Protein AF-A0A5B7BDW0-F1 (afdb_monomer)

InterPro domains:
  IPR006194 Glycine-tRNA synthetase, heterodimeric [PTHR30075] (1-106)
  IPR015944 Glycine-tRNA ligase, beta subunit [PF02092] (1-106)

Sequence (106 aa):
VQAFGTPRRLVVCVESLCSRQVENEVEVRGPPVSKAFDREGNPTKAAEGFCRRYCVPLDSLYRRVDGKTEYVYVRVVESTRLAVEVLSEDLPSAIGKVSFPKSMRW

Organism: Davidia involucrata (NCBI:txid16924)

Foldseek 3Di:
DDWDDDPPDIDDDDPPDDQKDDWDKDKDWFAFCPQQADPVRHGDPRLVVVCVVQVHDSVQWDWDDDDPTITTIHIHTDDMDGPCVVCVVVVVVVVVPDDDPDDDDD

Mean predicted aligned error: 6.95 Å

Radius of gyration: 23.73 Å; Cα contacts (8 Å, |Δi|>4): 122; chains: 1; bounding box: 53×25×61 Å

Solvent-accessible surface area (backbone atoms only — not comparable to full-atom values): 6641 Å² total; per-residue (Å²): 125,49,76,49,74,55,103,89,45,78,47,78,49,60,91,87,64,63,67,45,52,77,80,45,78,43,80,45,83,55,55,42,41,85,59,23,30,51,99,87,66,49,75,28,74,61,36,51,53,51,24,59,74,68,76,46,62,74,87,59,55,44,77,47,76,58,93,93,47,48,24,29,31,37,78,42,73,50,89,62,52,44,41,67,59,54,48,67,65,48,46,63,59,56,60,70,66,61,81,65,95,74,71,86,80,130

Nearest PDB structures (foldseek):
  8h1c-assembly1_B  TM=7.789E-01  e=1.262E-11  Oryza sativa Japonica Group
  7lu4-assembly1_A  TM=5.979E-01  e=3.270E-09  Thermanaerothrix daxensis
  7lu4-assembly1_B  TM=5.969E-01  e=6.064E-09  Thermanaerothrix daxensis
  7eiv-assembly1_D  TM=7.036E-01  e=1.599E-07  Escherichia coli K-12
  8ie2-assembly1_E  TM=6.596E-01  e=2.574E-06  Lactiplantibacillus plantarum WCFS1

Secondary structure (DSSP, 8-state):
-EEEEETTEEEEE-TT--SBPPP-EEEEEEEEHHHHB-TTSPBPHHHHHHHHHTT--GGG-EEEEETTEEEEEEEEEPPP-BHHHHHHHHHHHHHHT---SS----

pLDDT: mean 91.77, std 6.91, range [58.59, 97.44]

Structure (mmCIF, N/CA/C/O backbone):
data_AF-A0A5B7BDW0-F1
#
_entry.id   AF-A0A5B7BDW0-F1
#
loop_
_atom_site.group_PDB
_atom_site.id
_atom_site.type_symbol
_atom_site.label_atom_id
_atom_site.label_alt_id
_atom_site.label_comp_id
_atom_site.label_asym_id
_atom_site.label_entity_id
_atom_site.label_seq_id
_atom_site.pdbx_PDB_ins_code
_atom_site.Cartn_x
_atom_site.Cartn_y
_atom_site.Cartn_z
_atom_site.occupancy
_atom_site.B_iso_or_equiv
_atom_site.auth_seq_id
_atom_site.auth_comp_id
_atom_site.auth_asym_id
_atom_site.auth_atom_id
_atom_site.pdbx_PDB_model_num
ATOM 1 N N . VAL A 1 1 ? 8.814 -9.735 -18.583 1.00 88.81 1 VAL A N 1
ATOM 2 C CA . VAL A 1 1 ? 9.396 -8.416 -18.931 1.00 88.81 1 VAL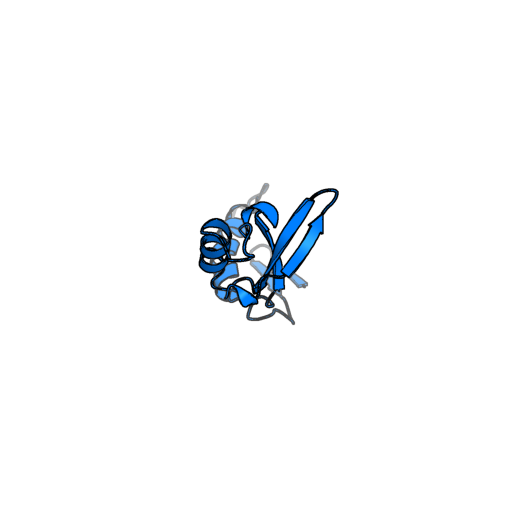 A CA 1
ATOM 3 C C . VAL A 1 1 ? 10.562 -8.657 -19.865 1.00 88.81 1 VAL A C 1
ATOM 5 O O . VAL A 1 1 ? 11.399 -9.492 -19.544 1.00 88.81 1 VAL A O 1
ATOM 8 N N . GLN A 1 2 ? 10.591 -7.981 -21.008 1.00 96.38 2 GLN A N 1
ATOM 9 C CA . GLN A 1 2 ? 11.683 -8.057 -21.978 1.00 96.38 2 GLN A CA 1
ATOM 10 C C . GLN A 1 2 ? 12.368 -6.696 -22.080 1.00 96.38 2 GLN A C 1
ATOM 12 O O . GLN A 1 2 ? 11.703 -5.663 -22.029 1.00 96.38 2 GLN A O 1
ATOM 17 N N . ALA A 1 3 ? 13.689 -6.695 -22.221 1.00 94.94 3 ALA A N 1
ATOM 18 C CA . ALA A 1 3 ? 14.478 -5.483 -22.380 1.00 94.94 3 ALA A CA 1
ATOM 19 C C . ALA A 1 3 ? 15.289 -5.559 -23.675 1.00 94.94 3 ALA A C 1
ATOM 21 O O . ALA A 1 3 ? 15.901 -6.583 -23.975 1.00 94.94 3 ALA A O 1
ATOM 22 N N . PHE A 1 4 ? 15.300 -4.461 -24.422 1.00 95.31 4 PHE A N 1
ATOM 23 C CA . PHE A 1 4 ? 16.011 -4.311 -25.684 1.00 95.31 4 PHE A CA 1
ATOM 24 C C . PHE A 1 4 ? 16.823 -3.020 -25.659 1.00 95.31 4 PHE A C 1
ATOM 26 O O . PHE A 1 4 ? 16.476 -2.059 -24.968 1.00 95.31 4 PHE A O 1
ATOM 33 N N . GLY A 1 5 ? 17.895 -2.972 -26.442 1.00 92.12 5 GLY A N 1
ATOM 34 C CA . GLY A 1 5 ? 18.735 -1.790 -26.500 1.00 92.12 5 GLY A CA 1
ATOM 35 C C . GLY A 1 5 ? 19.473 -1.640 -27.819 1.00 92.12 5 GLY A C 1
ATOM 36 O O . GLY A 1 5 ? 19.836 -2.609 -28.476 1.00 92.12 5 GLY A O 1
ATOM 37 N N . THR A 1 6 ? 19.721 -0.389 -28.177 1.00 89.00 6 THR A N 1
ATOM 38 C CA . THR A 1 6 ? 20.748 0.037 -29.132 1.00 89.00 6 THR A CA 1
ATOM 39 C C . THR A 1 6 ? 21.680 1.004 -28.393 1.00 89.00 6 THR A C 1
ATOM 41 O O . THR A 1 6 ? 21.307 1.485 -27.319 1.00 89.00 6 THR A O 1
ATOM 44 N N . PRO A 1 7 ? 22.840 1.390 -28.951 1.00 84.69 7 PRO A N 1
ATOM 45 C CA . PRO A 1 7 ? 23.747 2.320 -28.274 1.00 84.69 7 PRO A CA 1
ATOM 46 C C . PRO A 1 7 ? 23.106 3.653 -27.829 1.00 84.69 7 PRO A C 1
ATOM 48 O O . PRO A 1 7 ? 23.640 4.312 -26.943 1.00 84.69 7 PRO A O 1
ATOM 51 N N . ARG A 1 8 ? 21.968 4.063 -28.419 1.00 84.56 8 ARG A N 1
ATOM 52 C CA . ARG A 1 8 ? 21.249 5.307 -28.077 1.00 84.56 8 ARG A CA 1
ATOM 53 C C . ARG A 1 8 ? 19.803 5.115 -27.597 1.00 84.56 8 ARG A C 1
ATOM 55 O O . ARG A 1 8 ? 19.113 6.108 -27.389 1.00 84.56 8 ARG A O 1
ATOM 62 N N . ARG A 1 9 ? 19.298 3.883 -27.472 1.00 89.75 9 ARG A N 1
ATOM 63 C CA . ARG A 1 9 ? 17.897 3.623 -27.080 1.00 89.75 9 ARG A CA 1
ATOM 64 C C . ARG A 1 9 ? 17.817 2.420 -26.161 1.00 89.75 9 ARG A C 1
ATOM 66 O O . ARG A 1 9 ? 18.406 1.397 -26.480 1.00 89.75 9 ARG A O 1
ATOM 73 N N . LEU A 1 10 ? 17.034 2.526 -25.096 1.00 90.50 10 LEU A N 1
ATOM 74 C CA . LEU A 1 10 ? 16.633 1.407 -24.248 1.00 90.50 10 LEU A CA 1
ATOM 75 C C . LEU A 1 10 ? 15.116 1.263 -24.340 1.00 90.50 10 LEU A C 1
ATOM 77 O O . LEU A 1 10 ? 14.401 2.264 -24.339 1.00 90.50 10 LEU A O 1
ATOM 81 N N . VAL A 1 11 ? 14.635 0.031 -24.448 1.00 94.25 11 VAL A N 1
ATOM 82 C CA . VAL A 1 11 ? 13.210 -0.297 -24.531 1.00 94.25 11 VAL A CA 1
ATOM 83 C C . VAL A 1 11 ? 12.919 -1.397 -23.523 1.00 94.25 11 VAL 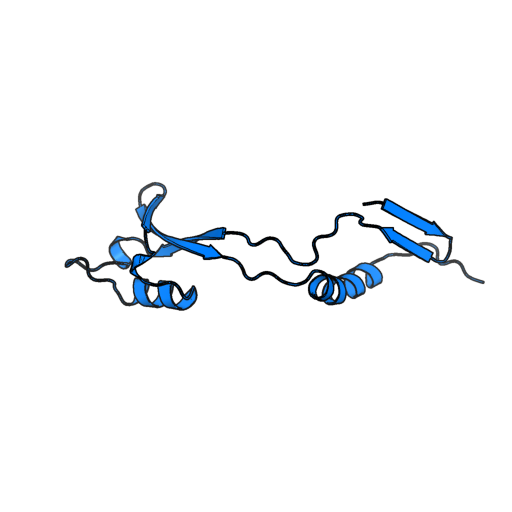A C 1
ATOM 85 O O . VAL A 1 11 ? 13.620 -2.405 -23.487 1.00 94.25 11 VAL A O 1
ATOM 88 N N . VAL A 1 12 ? 11.869 -1.218 -22.727 1.00 93.81 12 VAL A N 1
ATOM 89 C CA . VAL A 1 12 ? 11.338 -2.251 -21.832 1.00 93.81 12 VAL A CA 1
ATOM 90 C C . VAL A 1 12 ? 9.918 -2.565 -22.282 1.00 93.81 12 VAL A C 1
ATOM 92 O O . VAL A 1 12 ? 9.087 -1.667 -22.380 1.00 93.81 12 VAL A O 1
ATOM 95 N N . CYS A 1 13 ? 9.651 -3.834 -22.578 1.00 95.75 13 CYS A N 1
ATOM 96 C CA . CYS A 1 13 ? 8.342 -4.332 -22.975 1.00 95.75 13 CYS A CA 1
ATOM 97 C C . CYS A 1 13 ? 7.760 -5.226 -21.872 1.00 95.75 13 CYS A C 1
ATOM 99 O O . CYS A 1 13 ? 8.417 -6.146 -21.365 1.00 95.75 13 CYS A O 1
ATOM 101 N N . VAL A 1 14 ? 6.515 -4.945 -21.492 1.00 95.00 14 VAL A N 1
ATOM 102 C CA . VAL A 1 14 ? 5.753 -5.708 -20.501 1.00 95.00 14 VAL A CA 1
ATOM 103 C C . VAL A 1 14 ? 4.420 -6.087 -21.139 1.00 95.00 14 VAL A C 1
ATOM 105 O O . VAL A 1 14 ? 3.536 -5.248 -21.242 1.00 95.00 14 VAL A O 1
ATOM 108 N N . GLU A 1 15 ? 4.299 -7.333 -21.599 1.00 93.31 15 GLU A N 1
ATOM 109 C CA . GLU A 1 15 ? 3.126 -7.802 -22.358 1.00 93.31 15 GLU A CA 1
ATOM 110 C C . GLU A 1 15 ? 1.836 -7.780 -21.524 1.00 93.31 15 GLU A C 1
ATOM 112 O O . GLU A 1 15 ? 0.839 -7.200 -21.938 1.00 93.31 15 GLU A O 1
ATOM 117 N N . SER A 1 16 ? 1.869 -8.346 -20.316 1.00 93.31 16 SER A N 1
ATOM 118 C CA . SER A 1 16 ? 0.701 -8.445 -19.427 1.00 93.31 16 SER A CA 1
ATOM 119 C C . SER A 1 16 ? 0.741 -7.405 -18.306 1.00 93.31 16 SER A C 1
ATOM 121 O O . SER A 1 16 ? 0.592 -7.742 -17.131 1.00 93.31 16 SER A O 1
ATOM 123 N N . LEU A 1 17 ? 1.014 -6.140 -18.644 1.00 93.19 17 LEU A N 1
ATOM 124 C CA . LEU A 1 17 ? 0.995 -5.062 -17.656 1.00 93.19 17 LEU A CA 1
ATOM 125 C C . LEU A 1 17 ? -0.451 -4.742 -17.252 1.00 93.19 17 LEU A C 1
ATOM 127 O O . LEU A 1 17 ? -1.253 -4.308 -18.077 1.00 93.19 17 LEU A O 1
ATOM 131 N N . CYS A 1 18 ? -0.772 -4.902 -15.969 1.00 93.88 18 CYS A N 1
ATOM 132 C CA . CYS A 1 18 ? -2.058 -4.463 -15.437 1.00 93.88 18 CYS A CA 1
ATOM 133 C C . CYS A 1 18 ? -2.194 -2.939 -15.561 1.00 93.88 18 CYS A C 1
ATOM 135 O O . CYS A 1 18 ? -1.299 -2.197 -15.163 1.00 93.88 18 CYS A O 1
ATOM 137 N N . SER A 1 19 ? -3.334 -2.462 -16.066 1.00 93.25 19 SER A N 1
ATOM 138 C CA . SER A 1 19 ? -3.615 -1.025 -16.214 1.00 93.25 19 SER A CA 1
ATOM 139 C C . SER A 1 19 ? -3.832 -0.307 -14.878 1.00 93.25 19 SER A C 1
ATOM 141 O O . SER A 1 19 ? -3.637 0.906 -14.786 1.00 93.25 19 SER A O 1
ATOM 143 N N . ARG A 1 20 ? -4.204 -1.054 -13.837 1.00 93.94 20 ARG A N 1
ATOM 144 C CA . ARG A 1 20 ? -4.406 -0.593 -12.463 1.00 93.94 20 ARG A CA 1
A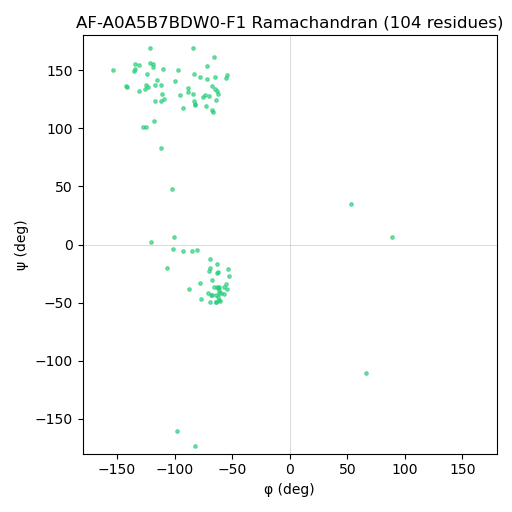TOM 145 C C . ARG A 1 20 ? -3.753 -1.581 -11.504 1.00 93.94 20 ARG A C 1
ATOM 147 O O . ARG A 1 20 ? -3.700 -2.778 -11.794 1.00 93.94 20 ARG A O 1
ATOM 154 N N . GLN A 1 21 ? -3.274 -1.087 -10.367 1.00 91.75 21 GLN A N 1
ATOM 155 C CA . GLN A 1 21 ? -2.877 -1.954 -9.260 1.00 91.75 21 GLN A CA 1
ATOM 156 C C . GLN A 1 21 ? -4.042 -2.867 -8.857 1.00 91.75 21 GLN A C 1
ATOM 158 O O . GLN A 1 21 ? -5.2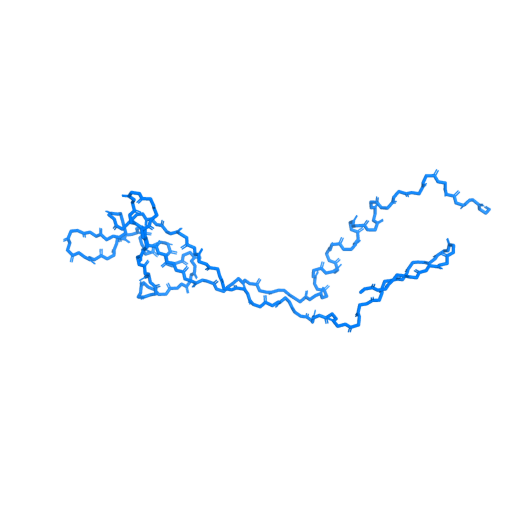07 -2.465 -8.899 1.00 91.75 21 GLN A O 1
ATOM 163 N N . VAL A 1 22 ? -3.713 -4.103 -8.490 1.00 88.56 22 VAL A N 1
ATOM 164 C CA . VAL A 1 22 ? -4.692 -5.047 -7.949 1.00 88.56 22 VAL A CA 1
ATOM 165 C C . VAL A 1 22 ? -5.143 -4.530 -6.587 1.00 88.56 22 VAL A C 1
ATOM 167 O O . VAL A 1 22 ? -4.322 -4.055 -5.804 1.00 88.56 22 VAL A O 1
ATOM 170 N N . GLU A 1 23 ? -6.445 -4.593 -6.326 1.00 90.00 23 GLU A N 1
ATOM 171 C CA . GLU A 1 23 ? -6.986 -4.262 -5.011 1.00 90.00 23 GLU A CA 1
ATOM 172 C C . GLU A 1 23 ? -6.448 -5.253 -3.988 1.00 90.00 23 GLU A C 1
ATOM 174 O O . GLU A 1 23 ? -6.558 -6.467 -4.160 1.00 90.00 23 GLU A O 1
ATOM 179 N N . ASN A 1 24 ? -5.827 -4.716 -2.946 1.00 89.44 24 ASN A N 1
ATOM 180 C CA . ASN A 1 24 ? -5.269 -5.498 -1.865 1.00 89.44 24 ASN A CA 1
ATOM 181 C C . ASN A 1 24 ? -6.085 -5.229 -0.606 1.00 89.44 24 ASN A C 1
ATOM 183 O O . ASN A 1 24 ? -6.247 -4.078 -0.197 1.00 89.44 24 ASN A O 1
ATOM 187 N N . GLU A 1 25 ? -6.620 -6.288 -0.013 1.00 91.38 25 GLU A N 1
ATOM 188 C CA . GLU A 1 25 ? -7.331 -6.205 1.254 1.00 91.38 25 GLU A CA 1
ATOM 189 C C . GLU A 1 25 ? -6.332 -6.465 2.381 1.00 91.38 25 GLU A C 1
ATOM 191 O O . GLU A 1 25 ? -5.733 -7.538 2.471 1.00 91.38 25 GLU A O 1
ATOM 196 N N . VAL A 1 26 ? -6.132 -5.467 3.238 1.00 92.75 26 VAL A N 1
ATOM 197 C CA . VAL A 1 26 ? -5.204 -5.543 4.366 1.00 92.75 26 VAL A CA 1
ATOM 198 C C . VAL A 1 26 ? -5.959 -5.543 5.684 1.00 92.75 26 VAL A C 1
ATOM 200 O O . VAL A 1 26 ? -6.898 -4.774 5.899 1.00 92.75 26 VAL A O 1
ATOM 203 N N . GLU A 1 27 ? -5.524 -6.406 6.599 1.00 94.75 27 GLU A N 1
ATOM 204 C CA . GLU A 1 27 ? -6.000 -6.397 7.978 1.00 94.75 27 GLU A CA 1
ATOM 205 C C . GLU A 1 27 ? -5.225 -5.343 8.769 1.00 94.75 27 GLU A C 1
ATOM 207 O O . GLU A 1 27 ? -4.000 -5.411 8.899 1.00 94.75 27 GLU A O 1
ATOM 212 N N . VAL A 1 28 ? -5.938 -4.369 9.329 1.00 95.62 28 VAL A N 1
ATOM 213 C CA . VAL A 1 28 ? -5.324 -3.296 10.109 1.00 95.62 28 VAL A CA 1
ATOM 214 C C . VAL A 1 28 ? -5.650 -3.468 11.582 1.00 95.62 28 VAL A C 1
ATOM 216 O O . VAL A 1 28 ? -6.817 -3.519 11.975 1.00 95.62 28 VAL A O 1
ATOM 219 N N . ARG A 1 29 ? -4.602 -3.506 12.409 1.00 96.25 29 ARG A N 1
ATOM 220 C CA . ARG A 1 29 ? -4.728 -3.587 13.865 1.00 96.25 29 ARG A CA 1
ATOM 221 C C . ARG A 1 29 ? -5.150 -2.248 14.461 1.00 96.25 29 ARG A C 1
ATOM 223 O O . ARG A 1 29 ? -4.478 -1.233 14.275 1.00 96.25 29 ARG A O 1
ATOM 230 N N . GLY A 1 30 ? -6.212 -2.282 15.249 1.00 95.19 30 GLY A N 1
ATOM 231 C CA . GLY A 1 30 ? -6.719 -1.167 16.033 1.00 95.19 30 GLY A CA 1
ATOM 232 C C . GLY A 1 30 ? -6.281 -1.194 17.502 1.00 95.19 30 GLY A C 1
ATOM 233 O O . GLY A 1 30 ? -5.277 -1.818 17.860 1.00 95.19 30 GLY A O 1
ATOM 234 N N . PRO A 1 31 ? -6.996 -0.472 18.382 1.00 96.31 31 PRO A N 1
ATOM 235 C CA . PRO A 1 31 ? -6.727 -0.487 19.818 1.00 96.31 31 PRO A CA 1
ATOM 236 C C . PRO A 1 31 ? -6.998 -1.867 20.457 1.00 96.31 31 PRO A C 1
ATOM 238 O O . PRO A 1 31 ? -7.724 -2.689 19.895 1.00 96.31 31 PRO A O 1
ATOM 241 N N . PRO A 1 32 ? -6.446 -2.143 21.656 1.00 96.88 32 PRO A N 1
ATOM 242 C CA . PRO A 1 32 ? -6.853 -3.303 22.447 1.00 96.88 32 PRO A CA 1
ATOM 243 C C . PRO A 1 32 ? -8.366 -3.304 22.678 1.00 96.88 32 PRO A C 1
ATOM 245 O O . PRO A 1 32 ? -8.944 -2.235 22.882 1.00 96.88 32 PRO A O 1
ATOM 248 N N . VAL A 1 33 ? -8.997 -4.478 22.732 1.00 95.50 33 VAL A N 1
ATOM 249 C CA . VAL A 1 33 ? -10.447 -4.614 22.983 1.00 95.50 33 VAL A CA 1
ATOM 250 C C . VAL A 1 33 ? -10.857 -3.896 24.270 1.00 95.50 33 VAL A C 1
ATOM 252 O O . VAL A 1 33 ? -11.852 -3.179 24.277 1.00 95.50 33 VAL A O 1
ATOM 255 N N . SER A 1 34 ? -10.020 -3.965 25.309 1.00 94.25 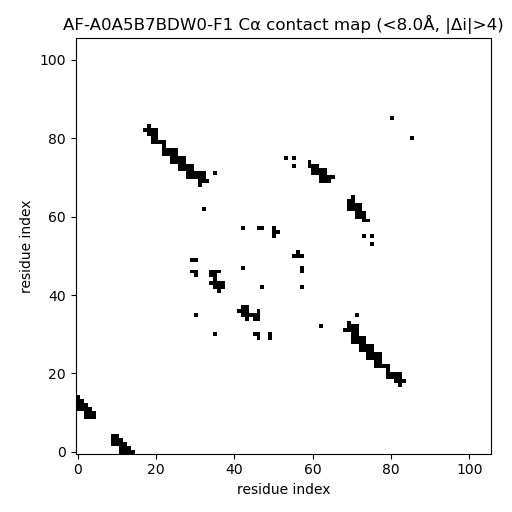34 SER A N 1
ATOM 256 C CA . SER A 1 34 ? -10.214 -3.265 26.589 1.00 94.25 34 SER A CA 1
ATOM 257 C C . SER A 1 34 ? -10.219 -1.734 26.501 1.00 94.25 34 SER A C 1
ATOM 259 O O . SER A 1 34 ? -10.638 -1.069 27.444 1.00 94.25 34 SER A O 1
ATOM 261 N N . LYS A 1 35 ? -9.716 -1.164 25.401 1.00 95.12 35 LYS A N 1
ATOM 262 C CA . LYS A 1 35 ? -9.776 0.273 25.099 1.00 95.12 35 LYS A CA 1
ATOM 263 C C . LYS A 1 35 ? -10.779 0.597 23.994 1.00 95.12 35 LYS A C 1
ATOM 265 O O . LYS A 1 35 ? -11.174 1.753 23.874 1.00 95.12 35 LYS A O 1
ATOM 270 N N . ALA A 1 36 ? -11.150 -0.383 23.174 1.00 93.75 36 ALA A N 1
ATOM 271 C CA . ALA A 1 36 ? -12.101 -0.228 22.082 1.00 93.75 36 ALA A CA 1
ATOM 272 C C . ALA A 1 36 ? -13.552 -0.213 22.580 1.00 93.75 36 ALA A C 1
ATOM 274 O O . ALA A 1 36 ? -14.365 0.518 22.023 1.00 93.75 36 ALA A O 1
ATOM 275 N N . PHE A 1 37 ? -13.851 -0.962 23.643 1.00 94.69 37 PHE A N 1
ATOM 276 C CA . PHE A 1 37 ? -15.180 -1.041 24.246 1.00 94.69 37 PHE A CA 1
ATOM 277 C C . PHE A 1 37 ? -15.132 -0.685 25.731 1.00 94.69 37 PHE A C 1
ATOM 279 O O . PHE A 1 37 ? -14.131 -0.939 26.407 1.00 94.69 37 PHE A O 1
ATOM 286 N N . ASP A 1 38 ? -16.201 -0.073 26.229 1.00 92.88 38 ASP A N 1
ATOM 287 C CA . ASP A 1 38 ? -16.375 0.197 27.653 1.00 92.88 38 ASP A CA 1
ATOM 288 C C . ASP A 1 38 ? -16.914 -1.031 28.417 1.00 92.88 38 ASP A C 1
ATOM 290 O O . ASP A 1 38 ? -17.007 -2.140 27.886 1.00 92.88 38 ASP A O 1
ATOM 294 N N . ARG A 1 39 ? -17.243 -0.847 29.702 1.00 90.75 39 ARG A N 1
ATOM 295 C CA . ARG A 1 39 ? -17.754 -1.925 30.567 1.00 90.75 39 ARG A CA 1
ATOM 296 C C . ARG A 1 39 ? -19.158 -2.403 30.187 1.00 90.75 39 ARG A C 1
ATOM 298 O O . ARG A 1 39 ? -19.525 -3.504 30.580 1.00 90.75 39 ARG A O 1
ATOM 305 N N . GLU A 1 40 ? -19.919 -1.592 29.460 1.00 89.56 40 GLU A N 1
ATOM 306 C CA . GLU A 1 40 ? -21.271 -1.904 28.987 1.00 89.56 40 GLU A CA 1
ATOM 307 C C . GLU A 1 40 ? -21.248 -2.522 27.579 1.00 89.56 40 GLU A C 1
ATOM 309 O O . GLU A 1 40 ? -22.269 -2.999 27.091 1.00 89.56 40 GLU A O 1
ATOM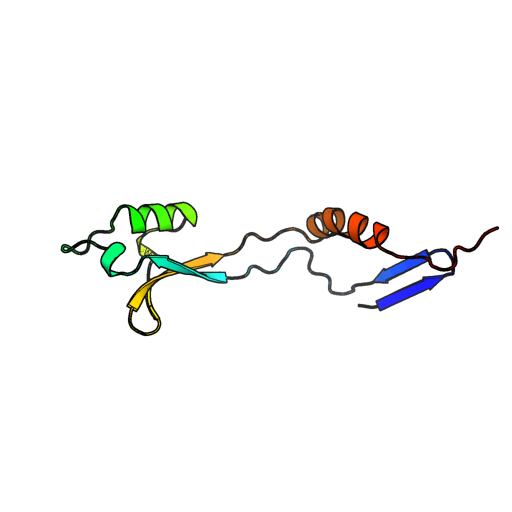 314 N N . GLY A 1 41 ? -20.069 -2.575 26.949 1.00 86.50 41 GLY A N 1
ATOM 315 C CA . GLY A 1 41 ? -19.876 -3.100 25.602 1.00 86.50 41 GLY A CA 1
ATOM 316 C C . GLY A 1 41 ? -20.059 -2.053 24.505 1.00 86.50 41 GLY A C 1
ATOM 317 O O . GLY A 1 41 ? -19.996 -2.412 23.328 1.00 86.50 41 GLY A O 1
ATOM 318 N N . ASN A 1 42 ? -20.234 -0.776 24.856 1.00 92.38 42 ASN A N 1
ATOM 319 C CA . ASN A 1 42 ? -20.366 0.296 23.876 1.00 92.38 42 ASN A CA 1
ATOM 320 C C . ASN A 1 42 ? -18.990 0.684 23.309 1.00 92.38 42 ASN A C 1
ATOM 322 O O . ASN A 1 42 ? -17.986 0.671 24.036 1.00 92.38 42 ASN A O 1
ATOM 326 N N . PRO A 1 43 ? -18.905 1.036 22.014 1.00 93.69 43 PRO A N 1
ATOM 327 C CA . PRO A 1 43 ? -17.664 1.491 21.406 1.00 93.69 43 PRO A CA 1
ATOM 328 C C . PRO A 1 43 ? -17.211 2.817 22.023 1.00 93.69 43 PRO A C 1
ATOM 330 O O . PRO A 1 43 ? -17.983 3.757 22.189 1.00 93.69 43 PRO A O 1
ATOM 333 N N . THR A 1 44 ? -15.927 2.906 22.355 1.00 96.69 44 THR A N 1
ATOM 334 C CA . THR A 1 44 ? -15.335 4.142 22.870 1.00 96.69 44 THR A CA 1
ATOM 335 C C . THR A 1 44 ? -14.939 5.075 21.726 1.00 96.69 44 THR A C 1
ATOM 337 O O . THR A 1 44 ? -14.777 4.658 20.576 1.00 96.69 44 THR A O 1
ATOM 340 N N . LYS A 1 45 ? -14.603 6.328 22.059 1.00 95.56 45 LYS A N 1
ATOM 341 C CA . LYS A 1 45 ? -14.003 7.284 21.108 1.00 95.56 45 LYS A CA 1
ATOM 342 C C . LYS A 1 45 ? -12.760 6.740 20.390 1.00 95.56 45 LYS A C 1
ATOM 344 O O . LYS A 1 45 ? -12.451 7.178 19.284 1.00 95.56 45 LYS A O 1
ATOM 349 N N . ALA A 1 46 ? -12.027 5.806 21.007 1.00 95.25 46 ALA A N 1
ATOM 350 C CA . ALA A 1 46 ? -10.868 5.181 20.376 1.00 95.25 46 ALA A CA 1
ATOM 351 C C . ALA A 1 46 ? -11.284 4.240 19.235 1.00 95.25 46 ALA A C 1
ATOM 353 O O . ALA A 1 46 ? -10.655 4.261 18.178 1.00 95.25 46 ALA A O 1
ATOM 354 N N . ALA A 1 47 ? -12.347 3.452 19.427 1.00 95.31 47 ALA A N 1
ATOM 355 C CA . ALA A 1 47 ? -12.912 2.608 18.376 1.00 95.31 47 ALA A CA 1
ATOM 356 C C . ALA A 1 47 ? -13.564 3.448 17.268 1.00 95.31 47 ALA A C 1
ATOM 358 O O . ALA A 1 47 ? -13.309 3.203 16.090 1.00 95.31 47 ALA A O 1
ATOM 359 N N . GLU A 1 48 ? -14.322 4.484 17.632 1.00 95.38 48 GLU A N 1
ATOM 360 C CA . GLU A 1 48 ? -14.945 5.408 16.674 1.00 95.38 48 GLU A CA 1
ATOM 361 C C . GLU A 1 48 ? -13.904 6.125 15.807 1.00 95.38 48 GLU A C 1
ATOM 363 O O . GLU A 1 48 ? -14.010 6.147 14.581 1.00 95.38 48 GLU A O 1
ATOM 368 N N . GLY A 1 49 ? -12.862 6.684 16.432 1.00 96.06 49 GLY A N 1
ATOM 369 C CA . GLY A 1 49 ? -11.781 7.365 15.722 1.00 96.06 49 GLY A CA 1
ATOM 370 C C . GLY A 1 49 ? -10.997 6.424 14.806 1.00 96.06 49 GLY A C 1
ATOM 371 O O . GLY A 1 49 ? -10.618 6.814 13.701 1.00 96.06 49 GLY A O 1
ATOM 372 N N . PHE A 1 50 ? -10.797 5.176 15.236 1.00 96.19 50 PHE A N 1
ATOM 373 C CA . PHE A 1 50 ? -10.174 4.143 14.414 1.00 96.19 50 PHE A CA 1
ATOM 374 C C . PHE A 1 50 ? -11.021 3.819 13.177 1.00 96.19 50 PHE A C 1
ATOM 376 O O . PHE A 1 50 ? -10.510 3.887 12.062 1.00 96.19 50 PHE A O 1
ATOM 383 N N . CYS A 1 51 ? -12.320 3.572 13.349 1.00 94.81 51 CYS A N 1
ATOM 384 C CA . CYS A 1 51 ? -13.237 3.297 12.240 1.00 94.81 51 CYS A CA 1
ATOM 385 C C . CYS A 1 51 ? -13.326 4.477 11.265 1.00 94.81 51 CYS A C 1
ATOM 387 O O . CYS A 1 51 ? -13.232 4.296 10.052 1.00 94.81 51 CYS A O 1
ATOM 389 N N . ARG A 1 52 ? -13.389 5.709 11.790 1.00 94.94 52 ARG A N 1
ATOM 390 C CA . ARG A 1 52 ? -13.402 6.935 10.983 1.00 94.94 52 ARG A CA 1
ATOM 391 C C . ARG A 1 52 ? -12.133 7.106 10.147 1.00 94.94 52 ARG A C 1
ATOM 393 O O . ARG A 1 52 ? -12.229 7.551 9.010 1.00 94.94 52 ARG A O 1
ATOM 400 N N . ARG A 1 53 ? -10.957 6.760 10.684 1.00 93.69 53 ARG A N 1
ATOM 401 C CA . ARG A 1 53 ? -9.678 6.849 9.955 1.00 93.69 53 ARG A CA 1
ATOM 402 C C . ARG A 1 53 ? -9.655 5.955 8.716 1.00 93.69 53 ARG A C 1
ATOM 404 O O . ARG A 1 53 ? -9.061 6.343 7.716 1.00 93.69 53 ARG A O 1
ATOM 411 N N . TYR A 1 54 ? -10.271 4.780 8.805 1.00 92.81 54 TYR A N 1
ATOM 412 C CA . TYR A 1 54 ? -10.311 3.800 7.719 1.00 92.81 54 TYR A CA 1
ATOM 413 C C . TYR A 1 54 ? -11.630 3.818 6.938 1.00 92.81 54 TYR A C 1
ATOM 415 O O . TYR A 1 54 ? -11.820 2.981 6.065 1.00 92.81 54 TYR A O 1
ATOM 423 N N . CYS A 1 55 ? -12.518 4.779 7.219 1.00 91.81 55 CYS A N 1
ATOM 424 C CA . CYS A 1 55 ? -13.821 4.930 6.567 1.00 91.81 55 CYS A CA 1
ATOM 425 C C . CYS A 1 55 ? -14.682 3.652 6.589 1.00 91.81 55 CYS A C 1
ATOM 427 O O . CYS A 1 55 ? -15.428 3.387 5.650 1.00 91.81 55 CYS A O 1
ATOM 429 N N . VAL A 1 56 ? -14.587 2.869 7.665 1.00 93.50 56 VAL A N 1
ATOM 430 C CA . VAL A 1 56 ? -15.349 1.627 7.866 1.00 93.50 56 VAL A CA 1
ATOM 431 C C . VAL A 1 56 ? -16.395 1.813 8.967 1.00 93.50 56 VAL A C 1
ATOM 433 O O . VAL A 1 56 ? -16.184 2.626 9.872 1.00 93.50 56 VAL A O 1
ATOM 436 N N . PRO A 1 57 ? -17.530 1.095 8.929 1.00 94.06 57 PRO A N 1
ATOM 437 C CA . PRO A 1 57 ? -18.501 1.139 10.014 1.00 94.06 57 PRO A CA 1
ATOM 438 C C . PRO A 1 57 ? -17.969 0.398 11.250 1.00 94.06 57 PRO A C 1
ATOM 440 O O . PRO A 1 57 ? -17.177 -0.538 11.136 1.00 94.06 57 PRO A O 1
ATOM 443 N N . LEU A 1 58 ? -18.438 0.792 12.438 1.00 92.38 58 LEU A N 1
ATOM 444 C CA . LEU A 1 58 ? -18.075 0.146 13.709 1.00 92.38 58 LEU A CA 1
ATOM 445 C C . LEU A 1 58 ? -18.367 -1.361 13.706 1.00 92.38 58 LEU A C 1
ATOM 447 O O . LEU A 1 58 ? -17.589 -2.137 14.253 1.00 92.38 58 LEU A O 1
ATOM 451 N N . ASP A 1 59 ? -19.429 -1.775 13.018 1.00 92.69 59 ASP A N 1
ATOM 452 C CA . ASP A 1 59 ? -19.848 -3.176 12.919 1.00 92.69 59 ASP A CA 1
ATOM 453 C C . ASP A 1 59 ? -18.884 -4.044 12.090 1.00 92.69 59 ASP A C 1
ATOM 455 O O . ASP A 1 59 ? -18.960 -5.268 12.131 1.00 92.69 59 ASP A O 1
ATOM 459 N N . SER A 1 60 ? -17.951 -3.435 11.346 1.00 93.31 60 SER A N 1
ATOM 460 C CA . SER A 1 60 ? -16.878 -4.159 10.645 1.00 93.31 60 SER A CA 1
ATOM 461 C C . SER A 1 60 ? -15.702 -4.531 11.552 1.00 93.31 60 SER A C 1
ATOM 463 O O . SER A 1 60 ? -14.772 -5.201 11.099 1.00 93.31 60 SER A O 1
ATOM 465 N N . LEU A 1 61 ? -15.710 -4.099 12.819 1.00 94.75 61 LEU A N 1
ATOM 466 C CA . LEU A 1 61 ? -14.688 -4.487 13.783 1.00 94.75 61 LEU A CA 1
ATOM 467 C C . LEU A 1 61 ? -14.832 -5.962 14.149 1.00 94.75 61 LEU A C 1
ATOM 469 O O . LEU A 1 61 ? -15.871 -6.405 14.633 1.00 94.75 61 LEU A O 1
ATOM 473 N N . TYR A 1 62 ? -13.739 -6.703 14.034 1.00 94.56 62 TYR A N 1
ATOM 474 C CA . TYR A 1 62 ? -13.627 -8.047 14.589 1.00 94.56 62 TYR A CA 1
ATOM 475 C C . TYR A 1 62 ? -12.470 -8.109 15.576 1.00 94.56 62 TYR A C 1
ATOM 477 O O . TYR A 1 62 ? -11.547 -7.296 15.547 1.00 94.56 62 TYR A O 1
ATOM 485 N N . ARG A 1 63 ? -12.540 -9.060 16.503 1.00 95.00 63 ARG A N 1
ATOM 486 C CA . ARG A 1 63 ? -11.538 -9.223 17.556 1.00 95.00 63 ARG A CA 1
ATOM 487 C C . ARG A 1 63 ? -10.582 -10.340 17.181 1.00 95.00 63 ARG A C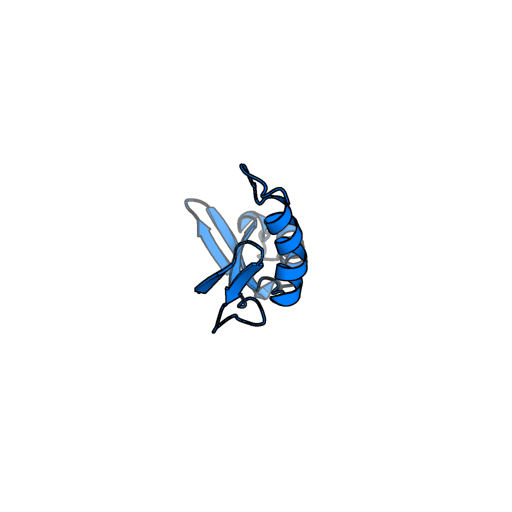 1
ATOM 489 O O . ARG A 1 63 ? -10.995 -11.364 16.640 1.00 95.00 63 ARG A O 1
ATOM 496 N N . ARG A 1 64 ? -9.304 -10.140 17.477 1.00 95.62 64 ARG A N 1
ATOM 497 C CA . ARG A 1 64 ? -8.260 -11.142 17.274 1.00 95.62 64 ARG A CA 1
ATOM 498 C C . ARG A 1 64 ? -7.262 -11.070 18.418 1.00 95.62 64 ARG A C 1
ATOM 500 O O . ARG A 1 64 ? -6.851 -9.987 18.837 1.00 95.62 64 ARG A O 1
ATOM 507 N N . VAL A 1 65 ? -6.871 -12.237 18.914 1.00 95.56 65 VAL A N 1
ATOM 508 C CA . VAL A 1 65 ? -5.834 -12.361 19.938 1.00 95.56 65 VAL A CA 1
ATOM 509 C C . VAL A 1 65 ? -4.469 -12.323 19.265 1.00 95.56 65 VAL A C 1
ATOM 511 O O . VAL A 1 65 ? -4.179 -13.168 18.422 1.00 95.56 65 VAL A O 1
ATOM 514 N N . ASP A 1 66 ? -3.622 -11.383 19.684 1.00 92.31 66 ASP A N 1
ATOM 515 C CA . ASP A 1 66 ? -2.204 -11.357 19.332 1.00 92.31 66 ASP A CA 1
ATOM 516 C C . ASP A 1 66 ? -1.357 -11.478 20.597 1.00 92.31 66 ASP A C 1
ATOM 518 O O . ASP A 1 66 ? -1.224 -10.551 21.407 1.00 92.31 66 ASP A O 1
ATOM 522 N N . GLY A 1 67 ? -0.769 -12.659 20.777 1.00 92.06 67 GLY A N 1
ATOM 523 C CA . GLY A 1 67 ? 0.005 -12.989 21.966 1.00 92.06 67 GLY A CA 1
ATOM 524 C C . GLY A 1 67 ? -0.882 -13.043 23.209 1.00 92.06 67 GLY A C 1
ATOM 525 O O . GLY A 1 67 ? -1.679 -13.962 23.363 1.00 92.06 67 GLY A O 1
ATOM 526 N N . LYS A 1 68 ? -0.713 -12.076 24.118 1.00 93.00 68 LYS A N 1
ATOM 527 C CA . LYS A 1 68 ? -1.444 -12.013 25.400 1.00 93.00 68 LYS A CA 1
ATOM 528 C C . LYS A 1 68 ? -2.601 -11.011 25.405 1.00 93.00 68 LYS A C 1
ATOM 530 O O . LYS A 1 68 ? -3.300 -10.916 26.409 1.00 93.00 68 LYS A O 1
ATOM 535 N N . THR A 1 69 ? -2.782 -10.252 24.325 1.00 93.81 69 THR A N 1
ATOM 536 C CA . THR A 1 69 ? -3.743 -9.146 24.272 1.00 93.81 69 THR A CA 1
ATOM 537 C C . THR A 1 69 ? -4.688 -9.333 23.095 1.00 93.81 69 THR A C 1
ATOM 539 O O . THR A 1 69 ? -4.267 -9.674 21.992 1.00 93.81 69 THR A O 1
ATOM 542 N N . GLU A 1 70 ? -5.973 -9.085 23.325 1.00 96.38 70 GLU A N 1
ATOM 543 C CA . GLU A 1 70 ? -6.981 -9.049 22.271 1.00 96.38 70 GLU A CA 1
ATOM 544 C C . GLU A 1 70 ? -7.078 -7.634 21.689 1.00 96.38 70 GLU A C 1
ATOM 546 O O . GLU A 1 70 ? -7.184 -6.649 22.429 1.00 96.38 70 GLU A O 1
ATOM 551 N N . TYR A 1 71 ? -7.043 -7.527 20.364 1.00 97.38 71 TYR A N 1
ATOM 552 C CA . TYR A 1 71 ? -7.158 -6.273 19.622 1.00 97.38 71 TYR A CA 1
ATOM 553 C C . TYR A 1 71 ? -8.381 -6.300 18.714 1.00 97.38 71 TYR A C 1
ATOM 555 O O . TYR A 1 71 ? -8.808 -7.367 18.267 1.00 97.38 71 TYR A O 1
ATOM 5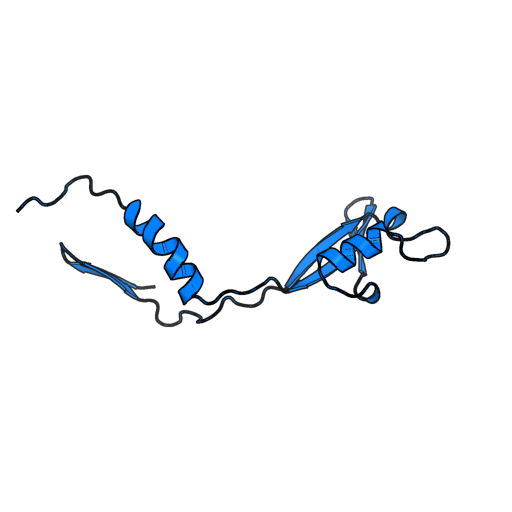63 N N . VAL A 1 72 ? -8.926 -5.119 18.420 1.00 96.69 72 VAL A N 1
ATOM 564 C CA . VAL A 1 72 ? -9.877 -4.974 17.314 1.00 96.69 72 VAL A CA 1
ATOM 565 C C . VAL A 1 72 ? -9.127 -4.810 15.999 1.00 96.69 72 VAL A C 1
ATOM 567 O O . VAL A 1 72 ? -8.048 -4.218 15.960 1.00 96.69 72 VAL A O 1
ATOM 570 N N . TYR A 1 73 ? -9.711 -5.321 14.929 1.00 97.44 73 TYR A N 1
ATOM 571 C CA . TYR A 1 73 ? -9.192 -5.293 13.574 1.00 97.44 73 TYR A CA 1
ATOM 572 C C . TYR A 1 73 ? -10.293 -4.895 12.601 1.00 97.44 73 TYR A C 1
ATOM 574 O O . TYR A 1 73 ? -11.475 -5.104 12.870 1.00 97.44 73 TYR A O 1
ATOM 582 N N . VAL A 1 74 ? -9.886 -4.340 11.464 1.00 96.69 74 VAL A N 1
ATOM 583 C CA . VAL A 1 74 ? -10.749 -4.104 10.302 1.00 96.69 74 VAL A CA 1
ATOM 584 C C . VAL A 1 74 ? -10.022 -4.558 9.051 1.00 96.69 74 VAL A C 1
ATOM 586 O O . VAL A 1 74 ? -8.790 -4.513 8.994 1.00 96.69 74 VAL A O 1
ATOM 589 N N . ARG A 1 75 ? -10.788 -4.972 8.047 1.00 94.31 75 ARG A N 1
ATOM 590 C CA . ARG A 1 75 ? -10.258 -5.197 6.708 1.00 94.31 75 ARG A CA 1
ATOM 591 C C . ARG A 1 75 ? -10.483 -3.952 5.874 1.00 94.31 75 ARG A C 1
ATOM 593 O O . ARG A 1 75 ? -11.588 -3.414 5.849 1.00 94.31 75 ARG A O 1
ATOM 600 N N . VAL A 1 76 ? -9.419 -3.471 5.248 1.00 92.81 76 VAL A N 1
ATOM 601 C CA . VAL A 1 76 ? -9.435 -2.248 4.449 1.00 92.81 76 VAL A CA 1
ATOM 602 C C . VAL A 1 76 ? -8.895 -2.582 3.076 1.00 92.81 76 VAL A C 1
ATOM 604 O O . VAL A 1 76 ? -7.859 -3.231 2.957 1.00 92.81 76 VAL A O 1
ATOM 607 N N . VAL A 1 77 ? -9.587 -2.122 2.042 1.00 90.19 77 VAL A N 1
ATOM 608 C CA . VAL A 1 77 ? -9.075 -2.193 0.676 1.00 90.19 77 VAL A CA 1
ATOM 609 C C . VAL A 1 77 ? -8.130 -1.017 0.472 1.00 90.19 77 VAL A C 1
ATOM 611 O O . VAL A 1 77 ? -8.523 0.141 0.628 1.00 90.19 77 VAL A O 1
ATOM 614 N N . GLU A 1 78 ? -6.870 -1.305 0.161 1.00 88.19 78 GLU A N 1
ATOM 615 C CA . GLU A 1 78 ? -5.889 -0.270 -0.143 1.00 88.19 78 GLU A CA 1
ATOM 616 C C . GLU A 1 78 ? -6.278 0.481 -1.419 1.00 88.19 78 GLU A C 1
ATOM 618 O O . GLU A 1 78 ? -6.797 -0.087 -2.384 1.00 88.19 78 GLU A O 1
ATOM 623 N N . SER A 1 79 ? -6.002 1.786 -1.435 1.00 86.00 79 SER A N 1
ATOM 624 C CA . SER A 1 79 ? -6.215 2.598 -2.627 1.00 86.00 79 SER A CA 1
ATOM 625 C C . SER A 1 79 ? -5.330 2.090 -3.759 1.00 86.00 79 SER A C 1
ATOM 627 O O . SER A 1 79 ? -4.115 1.968 -3.601 1.00 86.00 79 SER A O 1
ATOM 629 N N . THR A 1 80 ? -5.930 1.860 -4.917 1.00 91.44 80 THR A N 1
ATOM 630 C CA . THR A 1 80 ? -5.208 1.468 -6.125 1.00 91.44 80 THR A CA 1
ATOM 631 C C . THR A 1 80 ? -4.951 2.676 -7.008 1.00 91.44 80 THR A C 1
ATOM 633 O O . THR A 1 80 ? -5.733 3.627 -7.036 1.00 91.44 80 THR A O 1
ATOM 636 N N . ARG A 1 81 ? -3.849 2.627 -7.754 1.00 94.25 81 ARG A N 1
ATOM 637 C CA . ARG A 1 81 ? -3.466 3.653 -8.727 1.00 94.25 81 ARG A CA 1
ATOM 638 C C . ARG A 1 81 ? -3.382 3.063 -10.125 1.00 94.25 81 ARG A C 1
ATOM 640 O O . ARG A 1 81 ? -3.171 1.855 -10.295 1.00 94.25 81 ARG A O 1
ATOM 647 N N . LEU A 1 82 ? -3.544 3.914 -11.134 1.00 96.44 82 LEU A N 1
ATOM 648 C CA . LEU A 1 82 ? -3.325 3.502 -12.516 1.00 96.44 82 LEU A CA 1
ATOM 649 C C . LEU A 1 82 ? -1.828 3.312 -12.764 1.00 96.44 82 LEU A C 1
ATOM 651 O O . LEU A 1 82 ? -1.002 4.094 -12.292 1.00 96.44 82 LEU A O 1
ATOM 655 N N . ALA A 1 83 ? -1.471 2.305 -13.559 1.00 95.25 83 ALA A N 1
ATOM 656 C CA . ALA A 1 83 ? -0.078 2.053 -13.915 1.00 95.25 83 ALA A CA 1
ATOM 657 C C . ALA A 1 83 ? 0.556 3.278 -14.590 1.00 95.25 83 ALA A C 1
ATOM 659 O O . ALA A 1 83 ? 1.707 3.595 -14.318 1.00 95.25 83 ALA A O 1
ATOM 660 N N . VAL A 1 84 ? -0.206 4.016 -15.407 1.00 95.88 84 VAL A N 1
ATOM 661 C CA . VAL A 1 84 ? 0.281 5.243 -16.055 1.00 95.88 84 VAL A CA 1
ATOM 662 C C . VAL A 1 84 ? 0.658 6.334 -15.053 1.00 95.88 84 VAL A C 1
ATOM 664 O O . VAL A 1 84 ? 1.656 7.015 -15.262 1.00 95.88 84 VAL A O 1
ATOM 667 N N . GLU A 1 85 ? -0.086 6.484 -13.956 1.00 96.44 85 GLU A N 1
ATOM 668 C CA . GLU A 1 85 ? 0.188 7.502 -12.936 1.00 96.44 85 GLU A CA 1
ATOM 669 C C . GLU A 1 85 ? 1.471 7.164 -12.181 1.00 96.44 85 GLU A C 1
ATOM 671 O O . GLU A 1 85 ? 2.367 7.998 -12.088 1.00 96.44 85 GLU A O 1
ATOM 676 N N . VAL A 1 86 ? 1.577 5.917 -11.710 1.00 95.06 86 VAL A N 1
ATOM 677 C CA . VAL A 1 86 ? 2.753 5.426 -10.977 1.00 95.06 86 VAL A CA 1
ATOM 678 C C . VAL A 1 86 ? 4.000 5.491 -11.861 1.00 95.06 86 VAL A C 1
ATOM 680 O O . VAL A 1 86 ? 5.022 6.040 -11.462 1.00 95.06 86 VAL A O 1
ATOM 683 N N . LEU A 1 87 ? 3.915 4.997 -13.100 1.00 94.88 87 LEU A N 1
ATOM 684 C CA . LEU A 1 87 ? 5.053 4.997 -14.021 1.00 94.88 87 LEU A CA 1
ATOM 685 C C . LEU A 1 87 ? 5.473 6.415 -14.426 1.00 94.88 87 LEU A C 1
ATOM 687 O O . LEU A 1 87 ? 6.669 6.667 -14.559 1.00 94.88 87 LEU A O 1
ATOM 691 N N . SER A 1 88 ? 4.531 7.344 -14.609 1.00 95.88 88 SER A N 1
ATOM 692 C CA . SER A 1 88 ? 4.865 8.738 -14.947 1.00 95.88 88 SER A CA 1
ATOM 693 C C . SER A 1 88 ? 5.568 9.465 -13.798 1.00 95.88 88 SER A C 1
ATOM 695 O O . SER A 1 88 ? 6.388 10.344 -14.052 1.00 95.88 88 SER A O 1
ATOM 697 N N . GLU A 1 89 ? 5.265 9.097 -12.553 1.00 96.31 89 GLU A N 1
ATOM 698 C CA . GLU A 1 89 ? 5.898 9.643 -11.348 1.00 96.31 89 GLU A CA 1
ATOM 699 C C . GLU A 1 89 ? 7.297 9.042 -11.111 1.00 96.31 89 GLU A C 1
ATOM 701 O O . GLU A 1 89 ? 8.266 9.776 -10.899 1.00 96.31 89 GLU A O 1
ATOM 706 N N . ASP A 1 90 ? 7.429 7.716 -11.213 1.00 95.62 90 ASP A N 1
ATOM 707 C CA . ASP A 1 90 ? 8.635 6.998 -10.784 1.00 95.62 90 ASP A CA 1
ATOM 708 C C . ASP A 1 90 ? 9.724 6.904 -11.865 1.00 95.62 90 ASP A C 1
ATOM 710 O O . ASP A 1 90 ? 10.924 6.999 -11.563 1.00 95.62 90 ASP A O 1
ATOM 714 N N . LEU A 1 91 ? 9.341 6.716 -13.137 1.00 94.88 91 LEU A N 1
ATOM 715 C CA . LEU A 1 91 ? 10.304 6.492 -14.224 1.00 94.88 91 LEU A CA 1
ATOM 716 C C . LEU A 1 91 ? 11.294 7.648 -14.417 1.00 94.88 91 LEU A C 1
ATOM 718 O O . LEU A 1 91 ? 12.474 7.349 -14.603 1.00 94.88 91 LEU A O 1
ATOM 722 N N . PRO A 1 92 ? 10.910 8.940 -14.349 1.00 95.69 92 PRO A N 1
ATOM 723 C CA . PRO A 1 92 ? 11.870 10.034 -14.497 1.00 95.69 92 PRO A CA 1
ATOM 724 C C . PRO A 1 92 ? 13.020 9.959 -13.483 1.00 95.69 92 PRO A C 1
ATOM 726 O O . PRO A 1 92 ? 14.186 10.111 -13.849 1.00 95.69 92 PRO A O 1
ATOM 729 N N . SER A 1 93 ? 12.703 9.653 -12.221 1.00 95.81 93 SER A N 1
ATOM 730 C CA . SER A 1 93 ? 13.696 9.494 -11.152 1.00 95.81 93 SER A CA 1
ATOM 731 C C . SER A 1 93 ? 14.579 8.267 -11.380 1.00 95.81 93 SER A C 1
ATOM 733 O O . SER A 1 93 ? 15.801 8.344 -11.240 1.00 95.81 93 SER A O 1
ATOM 735 N N . ALA A 1 94 ? 13.983 7.139 -11.779 1.00 93.38 94 ALA A N 1
ATOM 736 C CA . ALA A 1 94 ? 14.725 5.920 -12.089 1.00 93.38 94 ALA A CA 1
ATOM 737 C C . ALA A 1 94 ? 15.691 6.116 -13.271 1.00 93.38 94 ALA A C 1
ATOM 739 O O . ALA A 1 94 ? 16.860 5.744 -13.173 1.00 93.38 94 ALA A O 1
ATOM 740 N N . ILE A 1 95 ? 15.231 6.755 -14.353 1.00 91.38 95 ILE A N 1
ATOM 741 C CA . ILE A 1 95 ? 16.037 7.071 -15.541 1.00 91.38 95 ILE A CA 1
ATOM 742 C C . ILE A 1 95 ? 17.170 8.038 -15.180 1.00 91.38 95 ILE A C 1
ATOM 744 O O . ILE A 1 95 ? 18.310 7.819 -15.583 1.00 91.38 95 ILE A O 1
ATOM 748 N N . GLY A 1 96 ? 16.893 9.071 -14.378 1.00 90.56 96 GLY A N 1
ATOM 749 C CA . GLY A 1 96 ? 17.904 10.041 -13.944 1.00 90.56 96 GLY A CA 1
ATOM 750 C C . GLY A 1 96 ? 19.025 9.439 -13.088 1.00 90.56 96 GLY A C 1
ATOM 751 O O . GLY A 1 96 ? 20.132 9.970 -13.064 1.00 90.56 96 GLY A O 1
ATOM 752 N N . LYS A 1 97 ? 18.767 8.312 -12.413 1.00 93.06 97 LYS A N 1
ATOM 753 C CA . LYS A 1 97 ? 19.761 7.580 -11.608 1.00 93.06 97 LYS A CA 1
ATOM 754 C C . LYS A 1 97 ? 20.616 6.611 -12.425 1.00 93.06 97 LYS A C 1
ATOM 756 O O . LYS A 1 97 ? 21.541 6.013 -11.871 1.00 93.06 97 LYS A O 1
ATOM 761 N N . VAL A 1 98 ? 20.333 6.431 -13.715 1.00 87.81 98 VAL A N 1
ATOM 762 C CA . VAL A 1 98 ? 21.143 5.565 -14.575 1.00 87.81 98 VAL A CA 1
ATOM 763 C C . VAL A 1 98 ? 22.530 6.185 -14.740 1.00 87.81 98 VAL A C 1
ATOM 765 O O . VAL A 1 98 ? 22.694 7.252 -15.326 1.00 87.81 98 VAL A O 1
ATOM 768 N N . SER A 1 99 ? 23.546 5.501 -14.213 1.00 83.69 99 SER A N 1
ATOM 769 C CA . SER A 1 99 ? 24.940 5.925 -14.331 1.00 83.69 99 SER A CA 1
ATOM 770 C C . SER A 1 99 ? 25.537 5.458 -15.657 1.00 83.69 99 SER A C 1
ATOM 772 O O . SER A 1 99 ? 25.484 4.274 -15.991 1.00 83.69 99 SER A O 1
ATOM 774 N N . PHE A 1 100 ? 26.159 6.386 -16.387 1.00 78.62 100 PHE A N 1
ATOM 775 C CA . PHE A 1 100 ? 26.909 6.106 -17.611 1.00 78.62 100 PHE A CA 1
ATOM 776 C C . PHE A 1 100 ? 28.405 6.344 -17.367 1.00 78.62 100 PHE A C 1
ATOM 778 O O . PHE A 1 100 ? 28.917 7.415 -17.696 1.00 78.62 100 PHE A O 1
ATOM 785 N N . PRO A 1 101 ? 29.138 5.362 -16.804 1.00 75.69 101 PRO A N 1
ATOM 786 C CA . PRO A 1 101 ? 30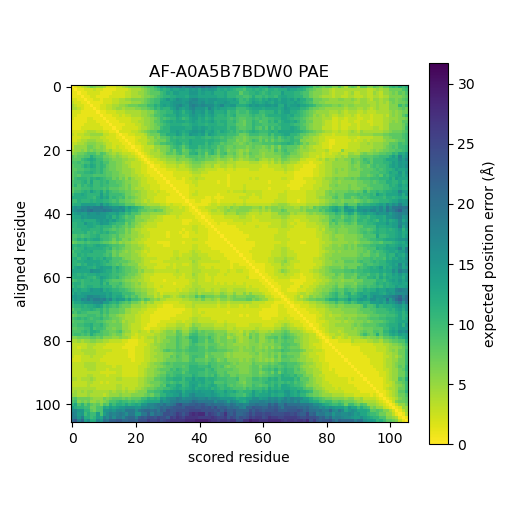.554 5.526 -16.460 1.00 75.69 101 PRO A CA 1
ATOM 787 C C . PRO A 1 101 ? 31.447 5.796 -17.680 1.00 75.69 101 PRO A C 1
ATOM 789 O O . PRO A 1 101 ? 32.514 6.390 -17.551 1.00 75.69 101 PRO A O 1
ATOM 792 N N . LYS A 1 102 ? 31.005 5.396 -18.878 1.00 71.94 102 LYS A N 1
ATOM 793 C CA . LYS A 1 102 ? 31.580 5.830 -20.154 1.00 71.94 102 LYS A CA 1
ATOM 794 C C . LYS A 1 102 ? 30.472 6.426 -21.009 1.00 71.94 102 LYS A C 1
ATOM 796 O O . LYS A 1 102 ? 29.692 5.694 -21.615 1.00 71.94 102 LYS A O 1
ATOM 801 N N . SER A 1 103 ? 30.401 7.750 -21.058 1.00 69.56 103 SER A N 1
ATOM 802 C CA . SER A 1 103 ? 29.567 8.435 -22.038 1.00 69.56 103 SER A CA 1
ATOM 803 C C . SER A 1 103 ? 30.231 8.341 -23.412 1.00 69.56 103 SER A C 1
ATOM 805 O O . SER A 1 103 ? 31.416 8.640 -23.571 1.00 69.56 103 SER A O 1
ATOM 807 N N . MET A 1 104 ? 29.479 7.894 -24.420 1.00 67.31 104 MET A N 1
ATOM 808 C CA . MET A 1 104 ? 29.938 8.001 -25.804 1.00 67.31 104 MET A CA 1
ATOM 809 C C . MET A 1 104 ? 29.983 9.481 -26.175 1.00 67.31 104 MET A C 1
ATOM 811 O O . MET A 1 104 ? 28.948 10.145 -26.206 1.00 67.31 104 MET A O 1
ATOM 815 N N . ARG A 1 105 ? 31.181 9.989 -26.454 1.00 61.31 105 ARG A N 1
ATOM 816 C CA . ARG A 1 105 ? 31.372 11.287 -27.100 1.00 61.31 105 ARG A CA 1
ATOM 817 C C . ARG A 1 105 ? 31.369 11.066 -28.611 1.00 61.31 105 ARG A C 1
ATOM 819 O O . ARG A 1 105 ? 31.973 10.101 -29.075 1.00 61.31 105 ARG A O 1
ATOM 826 N N . TRP A 1 106 ? 30.641 11.912 -29.327 1.00 58.59 106 TRP A N 1
ATOM 827 C CA . TRP A 1 106 ? 30.729 12.051 -30.779 1.00 58.59 106 TRP A CA 1
ATOM 828 C C . TRP A 1 106 ? 31.526 13.310 -31.083 1.00 58.59 106 TRP A C 1
ATOM 830 O O . TRP A 1 106 ? 31.320 14.297 -30.340 1.00 58.59 106 TRP A O 1
#